Protein AF-A0A916AYV2-F1 (afdb_monomer_lite)

Structure (mmCIF, N/CA/C/O backbone):
data_AF-A0A916AYV2-F1
#
_entry.id   AF-A0A916AYV2-F1
#
loop_
_atom_site.group_PDB
_atom_site.id
_atom_site.type_symbol
_atom_site.label_atom_id
_atom_site.label_alt_id
_atom_site.label_comp_id
_atom_site.label_asym_id
_atom_site.label_entity_id
_atom_site.label_seq_id
_atom_site.pdbx_PDB_ins_code
_atom_site.Cartn_x
_atom_site.Cartn_y
_atom_site.Cartn_z
_atom_site.occupancy
_atom_site.B_iso_or_equiv
_atom_site.auth_seq_id
_atom_site.auth_comp_id
_atom_site.auth_asym_id
_atom_site.auth_atom_id
_atom_site.pdbx_PDB_model_num
ATOM 1 N N . MET A 1 1 ? -14.845 5.708 6.614 1.00 86.50 1 MET A N 1
ATOM 2 C CA . MET A 1 1 ? -13.432 5.273 6.658 1.00 86.50 1 MET A CA 1
ATOM 3 C C . MET A 1 1 ? -12.553 6.513 6.742 1.00 86.50 1 MET A C 1
ATOM 5 O O . MET A 1 1 ? -12.710 7.392 5.908 1.00 86.50 1 MET A O 1
ATOM 9 N N . MET A 1 2 ? -11.695 6.617 7.755 1.00 96.06 2 MET A N 1
AT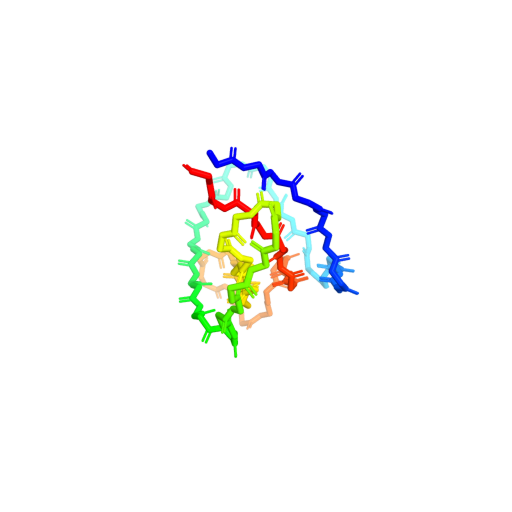OM 10 C CA . MET A 1 2 ? -10.761 7.731 7.956 1.00 96.06 2 MET A CA 1
ATOM 11 C C . MET A 1 2 ? -9.331 7.213 7.806 1.00 96.06 2 MET A C 1
ATOM 13 O O . MET A 1 2 ? -8.972 6.252 8.486 1.00 96.06 2 MET A O 1
ATOM 17 N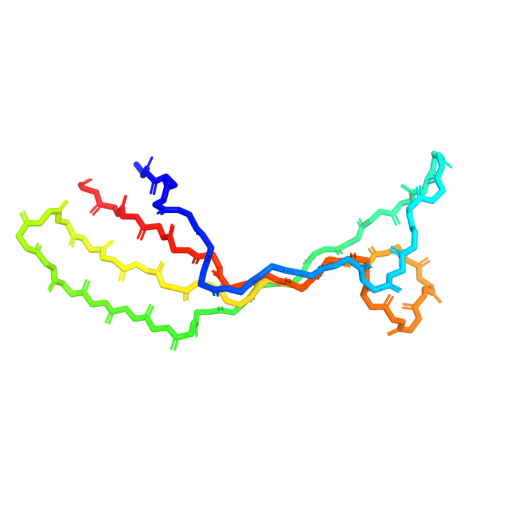 N . ASN A 1 3 ? -8.517 7.843 6.957 1.00 96.62 3 ASN A N 1
ATOM 18 C CA . ASN A 1 3 ? -7.075 7.604 6.946 1.00 96.62 3 ASN A CA 1
ATOM 19 C C . ASN A 1 3 ? -6.469 8.263 8.193 1.00 96.62 3 ASN A C 1
ATOM 21 O O . ASN A 1 3 ? -6.565 9.477 8.354 1.00 96.62 3 ASN A O 1
ATOM 25 N N . TYR A 1 4 ? -5.903 7.455 9.087 1.00 96.44 4 TYR A N 1
ATOM 26 C CA . TYR A 1 4 ? -5.322 7.910 10.350 1.00 96.44 4 TYR A CA 1
ATOM 27 C C . TYR A 1 4 ? -3.801 8.117 10.264 1.00 96.44 4 TYR A C 1
ATOM 29 O O . TYR A 1 4 ? -3.175 8.531 11.235 1.00 96.44 4 TYR A O 1
ATOM 37 N N . GLY A 1 5 ? -3.208 7.864 9.097 1.00 97.69 5 GLY A N 1
ATOM 38 C CA . GLY A 1 5 ? -1.784 8.015 8.837 1.00 97.69 5 GLY A CA 1
ATOM 39 C C . GLY A 1 5 ? -1.076 6.680 8.643 1.00 97.69 5 GLY A C 1
ATOM 40 O O . GLY A 1 5 ? -1.682 5.660 8.313 1.00 97.69 5 GLY A O 1
ATOM 41 N N . SER A 1 6 ? 0.243 6.696 8.801 1.00 98.38 6 SER A N 1
ATOM 42 C CA . SER A 1 6 ? 1.099 5.540 8.549 1.00 98.38 6 SER A CA 1
ATOM 43 C C . SER A 1 6 ? 2.109 5.375 9.673 1.00 98.38 6 SER A C 1
ATOM 45 O O . SER A 1 6 ? 2.890 6.289 9.927 1.00 98.38 6 SER A O 1
ATOM 47 N N . ASP A 1 7 ? 2.131 4.200 10.298 1.00 97.75 7 ASP A N 1
ATOM 48 C CA . ASP A 1 7 ? 3.118 3.868 11.334 1.00 97.75 7 ASP A CA 1
ATOM 49 C C . ASP A 1 7 ? 4.517 3.728 10.715 1.00 97.75 7 ASP A C 1
ATOM 51 O O . ASP A 1 7 ? 5.540 4.081 11.305 1.00 97.75 7 ASP A O 1
ATOM 55 N N . ARG A 1 8 ? 4.565 3.242 9.470 1.00 97.81 8 ARG A N 1
ATOM 56 C CA . ARG A 1 8 ? 5.784 3.132 8.673 1.00 97.81 8 ARG A CA 1
ATOM 57 C C . ARG A 1 8 ? 5.481 3.418 7.214 1.00 97.81 8 ARG A C 1
ATOM 59 O O . ARG A 1 8 ? 4.652 2.745 6.625 1.00 97.81 8 ARG A O 1
ATOM 66 N N . LEU A 1 9 ? 6.229 4.340 6.615 1.00 98.44 9 LEU A N 1
ATOM 67 C CA . LEU A 1 9 ? 6.181 4.629 5.182 1.00 98.44 9 LEU A CA 1
ATOM 68 C C . LEU A 1 9 ? 7.605 4.718 4.622 1.00 98.44 9 LEU A C 1
ATOM 70 O O . LEU A 1 9 ? 8.472 5.359 5.225 1.00 98.44 9 LEU A O 1
ATOM 74 N N . ARG A 1 10 ? 7.876 4.033 3.508 1.00 98.44 10 ARG A N 1
ATOM 75 C CA . ARG A 1 10 ? 9.171 4.049 2.804 1.00 98.44 10 ARG A CA 1
ATOM 76 C C . ARG A 1 10 ? 8.965 4.006 1.291 1.00 98.44 10 ARG A C 1
ATOM 78 O O . ARG A 1 10 ? 8.007 3.388 0.830 1.00 98.44 10 ARG A O 1
ATOM 85 N N . PHE A 1 11 ? 9.934 4.565 0.559 1.00 98.38 11 PHE A N 1
ATOM 86 C CA . PHE A 1 11 ? 9.974 4.599 -0.908 1.00 98.38 11 PHE A CA 1
ATOM 87 C C . PHE A 1 11 ? 11.295 4.018 -1.450 1.00 98.38 11 PHE A C 1
ATOM 89 O O . PHE A 1 11 ? 12.215 4.774 -1.755 1.00 98.38 11 PHE A O 1
ATOM 96 N N . PRO A 1 12 ? 11.457 2.682 -1.486 1.00 97.75 12 PRO A N 1
ATOM 97 C CA . PRO A 1 12 ? 12.750 2.059 -1.791 1.00 97.75 12 PRO A CA 1
ATOM 98 C C . PRO A 1 12 ? 13.163 2.108 -3.267 1.00 97.75 12 PRO A C 1
ATOM 100 O O . PRO A 1 12 ? 14.356 2.063 -3.561 1.00 97.75 12 PRO A O 1
ATOM 103 N N . ALA A 1 13 ? 12.197 2.145 -4.185 1.00 98.00 13 ALA A N 1
ATOM 104 C CA . ALA A 1 13 ? 12.432 2.144 -5.625 1.00 98.00 13 ALA A CA 1
ATOM 105 C C . ALA A 1 13 ? 11.596 3.240 -6.309 1.00 98.00 13 ALA A C 1
ATOM 107 O O . ALA A 1 13 ? 10.461 3.482 -5.887 1.00 98.00 13 ALA A O 1
ATOM 108 N N . PRO A 1 14 ? 12.122 3.901 -7.357 1.00 97.69 14 PRO A N 1
ATOM 109 C CA . PRO A 1 14 ? 11.376 4.914 -8.094 1.00 97.69 14 PRO A CA 1
ATOM 110 C C . PRO A 1 14 ? 10.194 4.296 -8.850 1.00 97.69 14 PRO A C 1
ATOM 112 O O . PRO A 1 14 ? 10.132 3.086 -9.078 1.00 97.69 14 PRO A O 1
ATOM 115 N N . VAL A 1 15 ? 9.272 5.157 -9.272 1.00 98.50 15 VAL A N 1
ATOM 116 C CA . VAL A 1 15 ? 8.188 4.811 -10.195 1.00 98.50 15 VAL A CA 1
ATOM 117 C C . VAL A 1 15 ? 8.391 5.644 -11.458 1.00 98.50 15 VAL A C 1
ATOM 119 O O . VAL A 1 15 ? 8.083 6.836 -11.441 1.00 98.50 15 VAL A O 1
ATOM 122 N N . PRO A 1 16 ? 8.962 5.070 -12.531 1.00 97.62 16 PRO A N 1
ATOM 123 C CA . PRO A 1 16 ? 9.032 5.750 -13.818 1.00 97.62 16 PRO A CA 1
ATOM 124 C C . PRO A 1 16 ? 7.635 6.140 -14.310 1.00 97.62 16 PRO A C 1
ATOM 126 O O . PRO A 1 16 ? 6.662 5.426 -14.048 1.00 97.62 16 PRO A O 1
ATOM 129 N N . VAL A 1 17 ? 7.540 7.248 -15.045 1.00 98.25 17 VAL A N 1
ATOM 130 C CA . VAL A 1 17 ? 6.295 7.631 -15.725 1.00 98.25 17 VAL A CA 1
ATOM 131 C C . VAL A 1 17 ? 5.811 6.485 -16.624 1.00 98.25 17 VAL A C 1
ATOM 133 O O . VAL A 1 17 ? 6.619 5.694 -17.107 1.00 98.25 17 VAL A O 1
ATOM 136 N N . ASP A 1 18 ? 4.493 6.354 -16.768 1.00 98.19 18 ASP A N 1
ATOM 137 C CA . ASP A 1 18 ? 3.820 5.304 -17.551 1.00 98.19 18 ASP A CA 1
ATOM 138 C C . ASP A 1 18 ? 4.035 3.856 -17.064 1.00 98.19 18 ASP A C 1
ATOM 140 O O . ASP A 1 18 ? 3.629 2.895 -17.720 1.00 98.19 18 ASP A O 1
ATOM 144 N N . SER A 1 19 ? 4.609 3.670 -15.869 1.00 98.19 19 SER A N 1
ATOM 145 C CA . SER A 1 19 ? 4.718 2.349 -15.244 1.00 98.19 19 SER A CA 1
ATOM 146 C C . SER A 1 19 ? 3.350 1.769 -14.887 1.00 98.19 19 SER A C 1
ATOM 148 O O . SER A 1 19 ? 2.505 2.435 -14.289 1.00 98.19 19 SER A O 1
ATOM 150 N N . THR A 1 20 ? 3.172 0.470 -15.132 1.00 98.62 20 THR A N 1
ATOM 151 C CA . THR A 1 20 ? 2.051 -0.290 -14.563 1.00 98.62 20 THR A CA 1
ATOM 152 C C . THR A 1 20 ? 2.389 -0.712 -13.135 1.00 98.62 20 THR A C 1
ATOM 154 O O . THR A 1 20 ? 3.458 -1.273 -12.885 1.00 98.62 20 THR A O 1
ATOM 157 N N . LEU A 1 21 ? 1.477 -0.460 -12.193 1.00 98.38 21 LEU A N 1
ATOM 158 C CA . LEU A 1 21 ? 1.653 -0.793 -10.779 1.00 98.38 21 LEU A CA 1
ATOM 159 C C . LEU A 1 21 ? 0.741 -1.945 -10.361 1.00 98.38 21 LEU A C 1
ATOM 161 O O . LEU A 1 21 ? -0.384 -2.068 -10.839 1.00 98.38 21 LEU A O 1
ATOM 165 N N . HIS A 1 22 ? 1.199 -2.731 -9.391 1.00 98.06 22 HIS A N 1
ATOM 166 C CA . HIS A 1 22 ? 0.337 -3.623 -8.623 1.00 98.06 22 HIS A CA 1
ATOM 167 C C . HIS A 1 22 ? 0.530 -3.407 -7.121 1.00 98.06 22 HIS A C 1
ATOM 169 O O . HIS A 1 22 ? 1.610 -3.040 -6.648 1.00 98.06 22 HIS A O 1
ATOM 175 N N . ALA A 1 23 ? -0.537 -3.621 -6.360 1.00 98.25 23 ALA A N 1
ATOM 176 C CA . ALA A 1 23 ? -0.521 -3.498 -4.914 1.00 98.25 23 ALA A CA 1
ATOM 177 C C . ALA A 1 23 ? -1.016 -4.792 -4.282 1.00 98.25 23 ALA A C 1
ATOM 179 O O . ALA A 1 23 ? -1.980 -5.401 -4.743 1.00 98.25 23 ALA A O 1
ATOM 180 N N . ARG A 1 24 ? -0.372 -5.179 -3.185 1.00 97.50 24 ARG A N 1
ATOM 181 C CA . ARG A 1 24 ? -0.880 -6.198 -2.270 1.00 97.50 24 ARG A CA 1
ATOM 182 C C . ARG A 1 24 ? -1.016 -5.589 -0.889 1.00 97.50 24 ARG A C 1
ATOM 184 O O . ARG A 1 24 ? -0.171 -4.796 -0.474 1.00 97.50 24 ARG A O 1
ATOM 191 N N . ALA A 1 25 ? -2.064 -5.980 -0.184 1.00 97.94 25 ALA A N 1
ATOM 192 C CA . ALA A 1 25 ? -2.290 -5.578 1.189 1.00 97.94 25 ALA A CA 1
ATOM 193 C C . ALA A 1 25 ? -2.647 -6.801 2.027 1.00 97.94 25 ALA A C 1
ATOM 195 O O . ALA A 1 25 ? -3.340 -7.703 1.554 1.00 97.94 25 ALA A O 1
ATOM 196 N N . ARG A 1 26 ? -2.199 -6.815 3.279 1.00 98.25 26 ARG A N 1
ATOM 197 C CA . ARG A 1 26 ? -2.682 -7.756 4.292 1.00 98.25 26 ARG A CA 1
ATOM 198 C C . ARG A 1 26 ? -3.126 -7.004 5.534 1.00 98.25 26 ARG A C 1
ATOM 200 O O . ARG A 1 26 ? -2.532 -5.990 5.904 1.00 98.25 26 ARG A O 1
ATOM 207 N N . VAL A 1 27 ? -4.145 -7.533 6.201 1.00 98.31 27 VAL A N 1
ATOM 208 C CA . VAL A 1 27 ? -4.538 -7.064 7.530 1.00 98.31 27 VAL A CA 1
ATOM 209 C C . VAL A 1 27 ? -3.446 -7.454 8.518 1.00 98.31 27 VAL A C 1
ATOM 211 O O . VAL A 1 27 ? -3.169 -8.637 8.708 1.00 98.31 27 VAL A O 1
ATOM 214 N N . LYS A 1 28 ? -2.799 -6.452 9.115 1.00 98.31 28 LYS A N 1
ATOM 215 C CA . LYS A 1 28 ? -1.771 -6.642 10.141 1.00 98.31 28 LYS A CA 1
ATOM 216 C C . LYS A 1 28 ? -2.398 -6.724 11.532 1.00 98.31 28 LYS A C 1
ATOM 218 O O . LYS A 1 28 ? -1.971 -7.546 12.335 1.00 98.31 28 LYS A O 1
ATOM 223 N N . SER A 1 29 ? -3.411 -5.903 11.808 1.00 98.31 29 SER A N 1
ATOM 224 C CA . SER A 1 29 ? -4.177 -5.941 13.059 1.00 98.31 29 SER A CA 1
ATOM 225 C C . SER A 1 29 ? -5.548 -5.281 12.904 1.00 98.31 29 SER A C 1
ATOM 227 O O . SER A 1 29 ? -5.745 -4.422 12.042 1.00 98.31 29 SER A O 1
ATOM 229 N N . VAL A 1 30 ? -6.486 -5.683 13.763 1.00 98.38 30 VAL A N 1
ATOM 230 C CA . VAL A 1 30 ? -7.815 -5.081 13.911 1.00 98.38 30 VAL A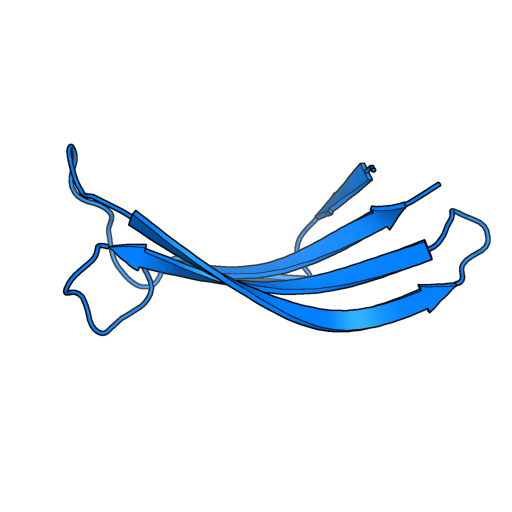 CA 1
ATOM 231 C C . VAL A 1 30 ? -8.048 -4.840 15.396 1.00 98.38 30 VAL A C 1
ATOM 233 O O . VAL A 1 30 ? -7.916 -5.770 16.184 1.00 98.38 30 VAL A O 1
ATOM 236 N N . ASN A 1 31 ? -8.405 -3.615 15.775 1.00 97.62 31 ASN A N 1
ATOM 237 C CA . ASN A 1 31 ? -8.682 -3.234 17.157 1.00 97.62 31 ASN A CA 1
ATOM 238 C C . ASN A 1 31 ? -9.970 -2.416 17.230 1.00 97.62 31 ASN A C 1
ATOM 240 O O . ASN A 1 31 ? -10.120 -1.420 16.523 1.00 97.62 31 ASN A O 1
ATOM 244 N N . GLN A 1 32 ? -10.889 -2.788 18.115 1.00 97.69 32 GLN A N 1
ATOM 245 C CA . GLN A 1 32 ? -12.063 -1.964 18.385 1.00 97.69 32 GLN A CA 1
ATOM 246 C C . GLN A 1 32 ? -11.696 -0.836 19.356 1.00 97.69 32 GLN A C 1
ATOM 248 O O . GLN A 1 32 ? -11.051 -1.068 20.376 1.00 97.69 32 GLN A O 1
ATOM 253 N N . THR A 1 33 ? -12.088 0.397 19.036 1.00 95.25 33 THR A N 1
ATOM 254 C CA . THR A 1 33 ? -11.799 1.588 19.848 1.00 95.25 33 THR A CA 1
ATOM 255 C C . THR A 1 33 ? -13.059 2.431 20.023 1.00 95.25 33 THR A C 1
ATOM 257 O O . THR A 1 33 ? -14.005 2.315 19.244 1.00 95.25 33 THR A O 1
ATOM 260 N N . ALA A 1 34 ? -13.052 3.365 20.978 1.00 95.75 34 ALA A N 1
ATOM 261 C CA . ALA A 1 34 ? -14.137 4.340 21.136 1.00 95.75 34 ALA A CA 1
ATOM 262 C C . ALA A 1 34 ? -14.358 5.224 19.888 1.00 95.75 34 ALA A C 1
ATOM 264 O O . ALA A 1 34 ? -15.419 5.819 19.728 1.00 95.75 34 ALA A O 1
ATOM 265 N N . LYS A 1 35 ? -13.362 5.326 18.996 1.00 92.94 35 LYS A N 1
ATOM 266 C CA . LYS A 1 35 ? -13.428 6.119 17.759 1.00 92.94 35 LYS A CA 1
ATOM 267 C C . LYS A 1 35 ? -13.883 5.308 16.539 1.00 92.94 35 LYS A C 1
ATOM 269 O O . LYS A 1 35 ? -13.975 5.904 15.463 1.00 92.94 35 LYS A O 1
ATOM 274 N N . GLY A 1 36 ? -14.121 4.001 16.698 1.00 96.44 36 GLY A N 1
ATOM 275 C CA . GLY A 1 36 ? -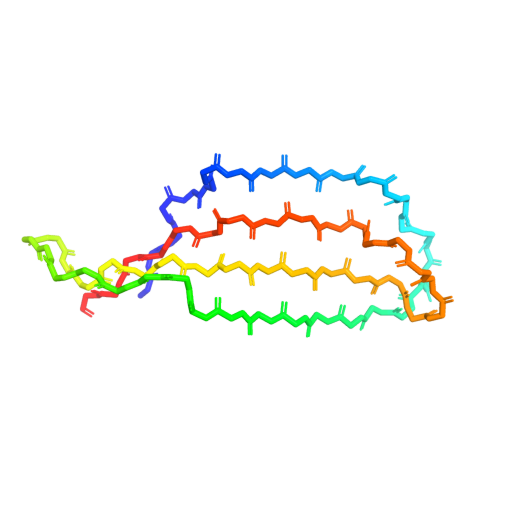14.416 3.040 15.631 1.00 96.44 36 GLY A CA 1
ATOM 276 C C . GLY A 1 36 ? -13.449 1.845 15.601 1.00 96.44 36 GLY A C 1
ATOM 277 O O . GLY A 1 36 ? -12.586 1.698 16.471 1.00 96.44 36 GLY A O 1
ATOM 278 N N . THR A 1 37 ? -13.566 0.993 14.585 1.00 98.25 37 THR A N 1
ATOM 279 C CA . THR A 1 37 ? -12.654 -0.133 14.333 1.00 98.25 37 THR A CA 1
ATOM 280 C C . THR A 1 37 ? -11.382 0.368 13.658 1.00 98.25 37 THR A C 1
ATOM 282 O O . THR A 1 37 ? -11.402 0.779 12.497 1.00 98.25 37 THR A O 1
ATOM 285 N N . GLN A 1 38 ? -10.269 0.331 14.383 1.00 98.12 38 GLN A N 1
ATOM 286 C CA . GLN A 1 38 ? -8.946 0.629 13.856 1.00 98.12 38 GLN A CA 1
ATOM 287 C C . GLN A 1 38 ? -8.376 -0.601 13.141 1.00 98.12 38 GLN A C 1
ATOM 289 O O . GLN A 1 38 ? -8.261 -1.677 13.725 1.00 98.12 38 GLN A O 1
ATOM 294 N N . LEU A 1 39 ? -7.995 -0.428 11.882 1.00 98.31 39 LEU A N 1
ATOM 295 C CA . LEU A 1 39 ? -7.378 -1.427 11.021 1.00 98.31 39 LEU A CA 1
ATOM 296 C C . LEU A 1 39 ? -5.968 -0.960 10.660 1.00 98.31 39 LEU A C 1
ATOM 298 O O . LEU A 1 39 ? -5.817 0.135 10.119 1.00 98.31 39 LEU A O 1
ATOM 302 N N . THR A 1 40 ? -4.960 -1.798 10.887 1.00 98.50 40 THR A N 1
ATOM 303 C CA . THR A 1 40 ? -3.623 -1.583 10.320 1.00 98.50 40 THR A CA 1
ATOM 304 C C . THR A 1 40 ? -3.431 -2.521 9.133 1.00 98.50 40 THR A C 1
ATOM 306 O O . THR A 1 40 ? -3.537 -3.743 9.271 1.00 98.50 40 THR A O 1
ATOM 309 N N . LEU A 1 41 ? -3.142 -1.960 7.960 1.00 98.62 41 LEU A N 1
ATOM 310 C CA . LEU A 1 41 ? -2.825 -2.687 6.733 1.00 98.62 41 LEU A CA 1
ATOM 311 C C . LEU A 1 41 ? -1.326 -2.605 6.453 1.00 98.62 41 LEU A C 1
ATOM 313 O O . LEU A 1 41 ? -0.772 -1.513 6.401 1.00 98.62 41 LEU A O 1
ATOM 317 N N . GLU A 1 42 ? -0.683 -3.741 6.197 1.00 98.62 42 GLU A N 1
ATOM 318 C CA . GLU A 1 42 ? 0.626 -3.744 5.541 1.00 98.62 42 GLU A CA 1
ATOM 319 C C . GLU A 1 42 ? 0.400 -3.775 4.028 1.00 98.62 42 GLU A C 1
ATOM 321 O O . GLU A 1 42 ? -0.122 -4.756 3.494 1.00 98.62 42 GLU A O 1
ATOM 326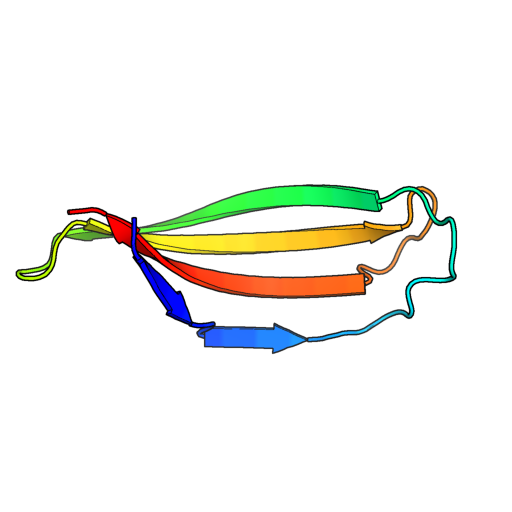 N N . VAL A 1 43 ? 0.769 -2.688 3.354 1.00 98.69 43 VAL A N 1
ATOM 327 C CA . VAL A 1 43 ? 0.599 -2.464 1.919 1.00 98.69 43 VAL A CA 1
ATOM 328 C C . VAL A 1 43 ? 1.966 -2.399 1.250 1.00 98.69 43 VAL A C 1
ATOM 330 O O . VAL A 1 43 ? 2.857 -1.665 1.680 1.00 98.69 43 VAL A O 1
ATOM 333 N N . MET A 1 44 ? 2.109 -3.146 0.161 1.00 98.44 44 MET A N 1
ATOM 334 C CA . MET A 1 44 ? 3.292 -3.145 -0.691 1.00 98.44 44 MET A CA 1
ATOM 335 C C . MET A 1 44 ? 2.867 -2.834 -2.124 1.00 98.44 44 MET A C 1
ATOM 337 O O . MET A 1 44 ? 2.052 -3.565 -2.691 1.00 98.44 44 MET A O 1
ATOM 341 N N . ILE A 1 45 ? 3.430 -1.780 -2.712 1.00 98.69 45 ILE A N 1
ATOM 342 C CA . ILE A 1 45 ? 3.169 -1.375 -4.102 1.00 98.69 45 ILE A CA 1
ATOM 343 C C . ILE A 1 45 ? 4.449 -1.574 -4.905 1.00 98.69 45 ILE A C 1
ATOM 345 O O . ILE A 1 45 ? 5.505 -1.109 -4.475 1.00 98.69 45 ILE A O 1
ATOM 349 N N . HIS A 1 46 ? 4.362 -2.237 -6.057 1.00 98.62 46 HIS A N 1
ATOM 350 C CA . HIS A 1 46 ? 5.492 -2.396 -6.977 1.00 98.62 46 HIS A CA 1
ATOM 351 C C . HIS A 1 46 ? 5.114 -1.923 -8.377 1.00 98.62 46 HIS A C 1
ATOM 353 O O . HIS A 1 46 ? 3.956 -2.017 -8.788 1.00 98.62 46 HIS A O 1
ATOM 359 N N . VAL A 1 47 ? 6.126 -1.482 -9.118 1.00 98.69 47 VAL A N 1
ATOM 360 C CA . VAL A 1 47 ? 6.107 -1.516 -10.582 1.00 98.69 47 VAL A CA 1
ATOM 361 C C . VAL A 1 47 ? 6.131 -2.981 -11.019 1.00 98.69 47 VAL A C 1
ATOM 363 O O . VAL A 1 47 ? 6.937 -3.763 -10.514 1.00 98.69 47 VAL A O 1
ATOM 366 N N . VAL A 1 48 ? 5.242 -3.368 -11.932 1.00 97.94 48 VAL A N 1
ATOM 367 C CA . VAL A 1 48 ? 5.186 -4.741 -12.453 1.00 97.94 48 VAL A CA 1
ATOM 368 C C . VAL A 1 48 ? 6.534 -5.109 -13.083 1.00 97.94 48 VAL A C 1
ATOM 370 O O . VAL A 1 48 ? 7.066 -4.362 -13.897 1.00 97.94 48 VAL A O 1
ATOM 373 N N . GLY A 1 49 ? 7.086 -6.260 -12.694 1.00 96.06 49 GLY A N 1
ATOM 374 C CA . GLY A 1 49 ? 8.399 -6.736 -13.146 1.00 96.06 49 GLY A CA 1
ATOM 375 C C . GLY A 1 49 ? 9.579 -6.320 -12.259 1.00 96.06 49 GLY A C 1
ATOM 376 O O . GLY A 1 49 ? 10.646 -6.912 -12.382 1.00 96.06 49 GLY A O 1
ATOM 377 N N . ASN A 1 50 ? 9.401 -5.379 -11.323 1.00 95.94 50 ASN A N 1
ATOM 378 C CA . ASN A 1 50 ? 10.444 -5.030 -10.356 1.00 95.94 50 ASN A CA 1
ATOM 379 C C . ASN A 1 50 ? 10.388 -5.932 -9.116 1.00 95.94 50 ASN A C 1
ATOM 381 O O . ASN A 1 50 ? 9.332 -6.118 -8.515 1.00 95.94 50 ASN A O 1
ATOM 385 N N . GLU A 1 51 ? 11.550 -6.412 -8.665 1.00 93.94 51 GLU A N 1
ATOM 386 C CA . GLU A 1 51 ? 11.649 -7.215 -7.436 1.00 93.94 51 GLU A CA 1
ATOM 387 C C . GLU A 1 51 ? 11.466 -6.388 -6.157 1.00 93.94 51 GLU A C 1
ATOM 389 O O . GLU A 1 51 ? 10.942 -6.877 -5.156 1.00 93.94 51 GLU A O 1
ATOM 394 N N . ARG A 1 52 ? 11.914 -5.126 -6.160 1.00 95.81 52 ARG A N 1
ATOM 395 C CA . ARG A 1 52 ? 11.819 -4.242 -4.991 1.00 95.81 52 ARG A CA 1
ATOM 396 C C . ARG A 1 52 ? 10.525 -3.422 -5.034 1.00 95.81 52 ARG A C 1
ATOM 398 O O . ARG A 1 52 ? 10.238 -2.829 -6.076 1.00 95.81 52 ARG A O 1
ATOM 405 N N . PRO A 1 53 ? 9.783 -3.306 -3.916 1.00 97.94 53 PRO A N 1
ATOM 406 C CA . PRO A 1 53 ? 8.610 -2.444 -3.854 1.00 97.94 53 PRO A CA 1
ATOM 407 C C . PRO A 1 53 ? 8.999 -0.978 -4.008 1.00 97.94 53 PRO A C 1
ATOM 409 O O . PRO A 1 53 ? 10.005 -0.519 -3.462 1.00 97.94 53 PRO A O 1
ATOM 412 N N . SER A 1 54 ? 8.138 -0.230 -4.685 1.00 98.69 54 SER A N 1
ATOM 413 C CA . SER A 1 54 ? 8.201 1.228 -4.744 1.00 98.69 54 SER A CA 1
ATOM 414 C C . SER A 1 54 ? 7.643 1.864 -3.473 1.00 98.69 54 SER A C 1
ATOM 416 O O . SER A 1 54 ? 8.124 2.914 -3.062 1.00 98.69 54 SER A O 1
ATOM 418 N N . VAL A 1 55 ? 6.670 1.222 -2.812 1.00 98.69 55 VAL A N 1
ATOM 419 C CA . VAL A 1 55 ? 6.110 1.684 -1.531 1.00 98.69 55 VAL A CA 1
ATOM 420 C C . VAL A 1 55 ? 6.002 0.530 -0.546 1.00 98.69 55 VAL A C 1
ATOM 422 O O . VAL A 1 55 ? 5.468 -0.528 -0.876 1.00 98.69 55 VAL A O 1
ATOM 425 N N . ILE A 1 56 ? 6.451 0.782 0.682 1.00 98.50 56 ILE A N 1
ATOM 426 C CA . ILE A 1 56 ? 6.182 -0.049 1.858 1.00 98.50 56 ILE A CA 1
ATOM 427 C C . ILE A 1 56 ? 5.410 0.815 2.847 1.00 98.50 56 ILE A C 1
ATOM 429 O O . ILE A 1 56 ? 5.949 1.827 3.304 1.00 98.50 56 ILE A O 1
ATOM 433 N N . ASN A 1 57 ? 4.176 0.432 3.172 1.00 98.75 57 ASN A N 1
ATOM 434 C CA . ASN A 1 57 ? 3.316 1.206 4.058 1.00 98.75 57 ASN A CA 1
ATOM 435 C C . ASN A 1 57 ? 2.633 0.332 5.120 1.00 98.75 57 ASN A C 1
ATOM 437 O O . ASN A 1 57 ? 2.003 -0.667 4.791 1.00 98.75 57 ASN A O 1
ATOM 441 N N . GLU A 1 58 ? 2.707 0.742 6.380 1.00 98.56 58 GLU A N 1
ATOM 442 C CA . GLU A 1 58 ? 1.820 0.289 7.450 1.00 98.56 58 GLU A CA 1
ATOM 443 C C . GLU A 1 58 ? 0.744 1.355 7.670 1.00 98.56 58 GLU A C 1
ATOM 445 O O . GLU A 1 58 ? 0.916 2.288 8.455 1.00 98.56 58 GLU A O 1
ATOM 450 N N . LEU A 1 59 ? -0.345 1.241 6.912 1.00 98.56 59 LEU A N 1
ATOM 451 C CA . LEU A 1 59 ? -1.432 2.213 6.862 1.00 98.56 59 LEU A CA 1
ATOM 452 C C . LEU A 1 59 ? -2.426 1.963 7.997 1.00 98.56 59 LEU A C 1
ATOM 454 O O . LEU A 1 59 ? -2.964 0.861 8.109 1.00 98.56 59 LEU A O 1
ATOM 458 N N . VAL A 1 60 ? -2.729 2.997 8.780 1.00 98.25 60 VAL A N 1
ATOM 459 C CA . VAL A 1 60 ? -3.738 2.944 9.842 1.00 98.25 60 VAL A CA 1
ATOM 460 C C . VAL A 1 60 ? -5.019 3.611 9.359 1.00 98.25 60 VAL A C 1
ATOM 462 O O . VAL A 1 60 ? -5.027 4.753 8.899 1.00 98.25 60 VAL A O 1
ATOM 465 N N . ILE A 1 61 ? -6.129 2.892 9.468 1.00 98.12 61 ILE A N 1
ATOM 466 C CA . ILE A 1 61 ? -7.460 3.342 9.066 1.00 98.12 61 ILE A CA 1
ATOM 467 C C . ILE A 1 61 ? -8.417 3.169 10.237 1.00 98.12 61 ILE A C 1
ATOM 469 O O . ILE A 1 61 ? -8.343 2.178 10.954 1.00 98.12 61 ILE A O 1
ATOM 473 N N . ILE A 1 62 ? -9.365 4.091 10.398 1.00 97.94 62 ILE A N 1
ATOM 474 C CA . ILE A 1 62 ? -10.478 3.943 11.341 1.00 97.94 62 ILE A CA 1
ATOM 475 C C . ILE A 1 62 ? -11.799 3.836 10.564 1.00 97.94 62 ILE A C 1
ATOM 477 O O . ILE A 1 62 ? -12.165 4.737 9.801 1.00 97.94 62 ILE A O 1
ATOM 481 N N . TYR A 1 63 ? -12.529 2.739 10.762 1.00 96.62 63 TYR A N 1
ATOM 482 C CA . TYR A 1 63 ? -13.910 2.555 10.307 1.00 96.62 63 TYR A CA 1
ATOM 483 C C . TYR A 1 63 ? -14.876 2.941 11.431 1.00 96.62 63 TYR A C 1
ATOM 485 O O . TYR A 1 63 ? -14.709 2.481 12.555 1.00 96.62 63 TYR A O 1
ATOM 493 N N . ARG A 1 64 ? -15.857 3.796 11.133 1.00 87.38 64 ARG A N 1
ATOM 494 C CA . ARG A 1 64 ? -16.928 4.208 12.049 1.00 87.38 64 ARG A CA 1
ATOM 495 C C . ARG A 1 64 ? -18.241 3.637 11.564 1.00 87.3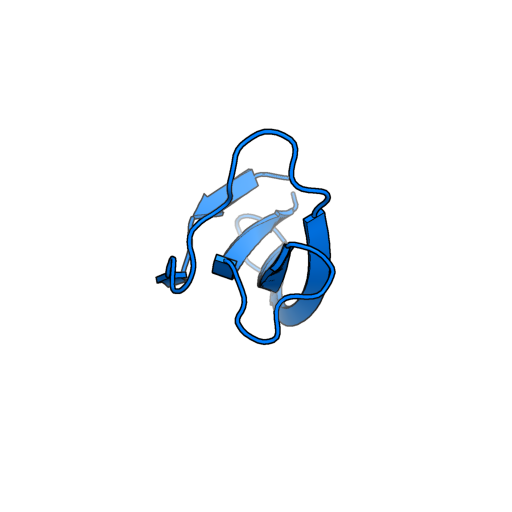8 64 ARG A C 1
ATOM 497 O O . ARG A 1 64 ? -18.389 3.619 10.320 1.00 87.38 64 ARG A O 1
#

pLDDT: mean 97.41, std 2.21, range [86.5, 98.75]

Foldseek 3Di:
DDFPDFPDKDFPDDDDPPFDKDKDKDFPDWDQDPQAIKTWIFMFMPRPPDPHTRMTTRTIDGDD

Secondary structure (DSSP, 8-state):
-EEEEEEEEE--S---TT--EEEEEEEEEEEEETTEEEEEEEEEEEETT-SS-SEEEEEEEEE-

Sequence (64 aa):
MMNYGSDRLRFPAPVPVDSTLHARARVKSVNQTAKGTQLTLEVMIHVVGNERPSVINELVIIYR

Radius of gyration: 13.66 Å; chains: 1; bounding box: 30×16×39 Å